Protein AF-A0A314XYB4-F1 (afdb_monomer_lite)

pLDDT: mean 90.48, std 10.71, range [55.0, 98.12]

Sequence (90 aa):
MGFCLCLLAVLIGGLWIYWGLKRRRFMKLKEKFFRQNGGLLLQQQLSDHKGSIEMIKIFTAEELKRATKNYDESMVLGQGSFGTVYEELC

Secondary structure (DSSP, 8-state):
-HHHHHHHHHHHHHHHHHHHHHHHHHHHHHHHHHHHTTHHHHHHHHHHTTT-GGG-----HHHHHHHTTTT-GGGEEEEETTEEEEPPP-

InterPro domains:
  IPR011009 Protein kinase-like domain superfamily [SSF56112] (49-87)
  IPR045274 Receptor-like kinase WAK-like [PTHR27005] (11-87)

Foldseek 3Di:
DVVVVVVVCVVVVVVVVVVVVVVVVVVVVVVVVCVVVCVVVVVVVCVVPVDCPPPDDDDDPVQV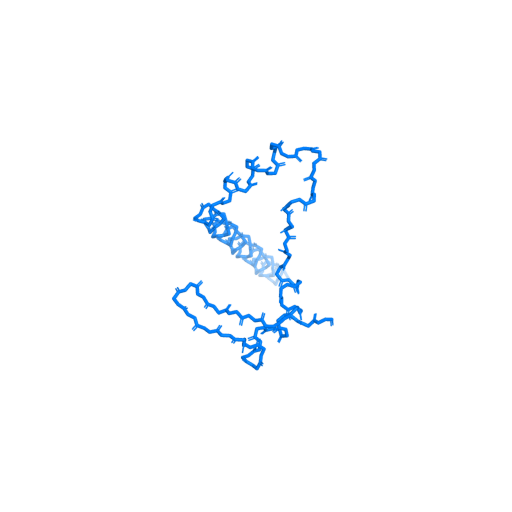CQQQVNVDPVQFPDADPVGTDGHGDD

Radius of gyration: 21.55 Å; chains: 1; bounding box: 49×34×56 Å

Organism: NCBI:txid2094558

Structure (mmCIF, N/CA/C/O backbone):
data_AF-A0A314XYB4-F1
#
_entry.id   AF-A0A314XYB4-F1
#
loop_
_atom_site.group_PDB
_atom_site.id
_atom_site.type_symbol
_atom_site.label_atom_id
_atom_site.label_alt_id
_atom_site.label_comp_id
_atom_site.label_asym_id
_atom_site.label_entity_id
_atom_site.label_seq_id
_atom_site.pdbx_PDB_ins_code
_atom_site.Cartn_x
_atom_site.Cartn_y
_atom_site.Cartn_z
_atom_site.occupancy
_atom_site.B_iso_or_equiv
_atom_site.auth_seq_id
_atom_site.auth_comp_id
_atom_site.auth_asym_id
_atom_site.auth_atom_id
_atom_site.pdbx_PDB_model_num
ATOM 1 N N . MET A 1 1 ? 28.033 -16.369 -32.276 1.00 74.19 1 MET A N 1
ATOM 2 C CA . MET A 1 1 ? 28.462 -16.001 -30.906 1.00 74.19 1 MET A CA 1
ATOM 3 C C . MET A 1 1 ? 28.034 -14.577 -30.529 1.00 74.19 1 MET A C 1
ATOM 5 O O . MET A 1 1 ? 27.236 -14.452 -29.612 1.00 74.19 1 MET A O 1
ATOM 9 N N . GLY A 1 2 ? 28.442 -13.520 -31.249 1.00 82.38 2 GLY A N 1
ATOM 10 C CA . GLY A 1 2 ? 28.106 -12.122 -30.889 1.00 82.38 2 GLY A CA 1
ATOM 11 C C . GLY A 1 2 ? 26.610 -11.764 -30.866 1.00 82.38 2 GLY A C 1
ATOM 12 O O . GLY A 1 2 ? 26.156 -11.098 -29.943 1.00 82.38 2 GLY A O 1
ATOM 13 N N . PHE A 1 3 ? 25.816 -12.276 -31.813 1.00 88.69 3 PHE A N 1
ATOM 14 C CA . PHE A 1 3 ? 24.374 -11.995 -31.879 1.00 88.69 3 PHE A CA 1
ATOM 15 C C . PHE A 1 3 ? 23.597 -12.487 -30.643 1.00 88.69 3 PHE A C 1
ATOM 17 O O . PHE A 1 3 ? 22.737 -11.772 -30.136 1.00 88.69 3 PHE A O 1
ATOM 24 N N . CYS A 1 4 ? 23.950 -13.658 -30.096 1.00 91.31 4 CYS A N 1
ATOM 25 C CA . CYS A 1 4 ? 23.342 -14.155 -28.857 1.00 91.31 4 CYS A CA 1
ATOM 26 C C . CYS A 1 4 ? 23.627 -13.237 -27.667 1.00 91.31 4 CYS A C 1
ATOM 28 O O . CYS A 1 4 ? 22.730 -12.986 -26.872 1.00 91.31 4 CYS A O 1
ATOM 30 N N . LEU A 1 5 ? 24.849 -12.710 -27.551 1.00 93.19 5 LEU A N 1
ATOM 31 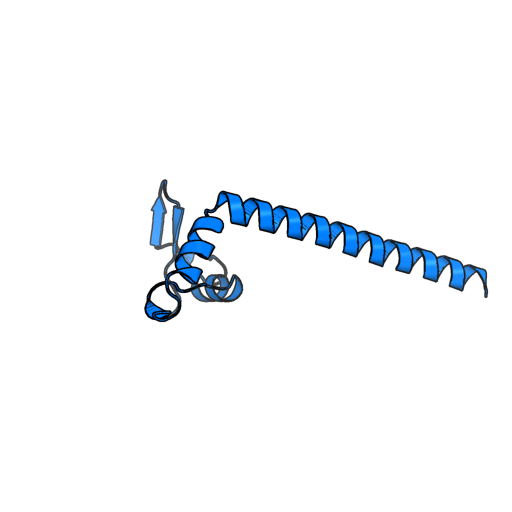C CA . LEU A 1 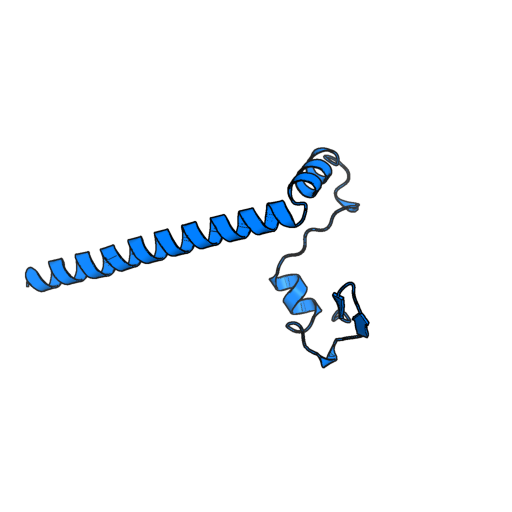5 ? 25.205 -11.796 -26.464 1.00 93.19 5 LEU A CA 1
ATOM 32 C C . LEU A 1 5 ? 24.433 -10.477 -26.570 1.00 93.19 5 LEU A C 1
ATOM 34 O O . LEU A 1 5 ? 23.945 -9.975 -25.560 1.00 93.19 5 LEU A O 1
ATOM 38 N N . CYS A 1 6 ? 24.250 -9.955 -27.786 1.00 92.62 6 CYS A N 1
ATOM 39 C CA . CYS A 1 6 ? 23.429 -8.769 -28.021 1.00 92.62 6 CYS A CA 1
ATOM 40 C C . CYS A 1 6 ? 21.955 -9.010 -27.664 1.00 92.62 6 CYS A C 1
ATOM 42 O O . CYS A 1 6 ? 21.358 -8.192 -26.966 1.00 92.62 6 CYS A O 1
ATOM 44 N N . LEU A 1 7 ? 21.376 -10.139 -28.085 1.00 94.81 7 LEU A N 1
ATOM 45 C CA . LEU A 1 7 ? 19.998 -10.493 -27.735 1.00 94.81 7 LEU A CA 1
ATOM 46 C C . LEU A 1 7 ? 19.815 -10.654 -26.223 1.00 94.81 7 LEU A C 1
ATOM 48 O O . LEU A 1 7 ? 18.856 -10.125 -25.665 1.00 94.81 7 LEU A O 1
ATOM 52 N N . LEU A 1 8 ? 20.751 -11.328 -25.549 1.00 95.38 8 LEU A N 1
ATOM 53 C CA . LEU A 1 8 ? 20.737 -11.466 -24.094 1.00 95.38 8 LEU A CA 1
ATOM 54 C C . LEU A 1 8 ? 20.816 -10.096 -23.414 1.00 95.38 8 LEU A C 1
ATOM 56 O O . LEU A 1 8 ? 19.997 -9.805 -22.549 1.00 95.38 8 LEU A O 1
ATOM 60 N N . ALA A 1 9 ? 21.727 -9.218 -23.838 1.00 95.56 9 ALA A N 1
ATOM 61 C CA . ALA A 1 9 ? 21.845 -7.877 -23.270 1.00 95.56 9 ALA A CA 1
ATOM 62 C C . ALA A 1 9 ? 20.549 -7.060 -23.416 1.00 95.56 9 ALA A C 1
ATOM 64 O O . ALA A 1 9 ? 20.131 -6.404 -22.462 1.00 95.56 9 ALA A O 1
ATOM 65 N N . VAL A 1 10 ? 19.876 -7.137 -24.570 1.00 96.69 10 VAL A N 1
ATOM 66 C CA . VAL A 1 10 ? 18.590 -6.457 -24.806 1.00 96.69 10 VAL A CA 1
ATOM 67 C C . VAL A 1 10 ? 17.481 -7.034 -23.931 1.00 96.69 10 VAL A C 1
ATOM 69 O O . VAL A 1 10 ? 16.723 -6.269 -23.338 1.00 96.69 10 VAL A O 1
ATOM 72 N N . LEU A 1 11 ? 17.387 -8.362 -23.814 1.00 96.69 11 LEU A N 1
ATOM 73 C CA . LEU A 1 11 ? 16.370 -9.012 -22.984 1.00 96.69 11 LEU A CA 1
ATOM 74 C C . LEU A 1 11 ? 16.521 -8.620 -21.522 1.00 96.69 11 LEU A C 1
ATOM 76 O O . LEU A 1 11 ? 15.549 -8.201 -20.892 1.00 96.69 11 LEU A O 1
ATOM 80 N N . ILE A 1 12 ? 17.740 -8.714 -20.991 1.00 97.00 12 ILE A N 1
ATOM 81 C CA . ILE A 1 12 ? 17.952 -8.371 -19.595 1.00 97.00 12 ILE A CA 1
ATOM 82 C C . ILE A 1 12 ? 17.753 -6.854 -19.404 1.00 97.00 12 ILE A C 1
ATOM 84 O O . ILE A 1 12 ? 17.042 -6.448 -18.484 1.00 97.00 12 ILE A O 1
ATOM 88 N N . GLY A 1 13 ? 18.237 -6.031 -20.349 1.00 97.69 13 GLY A N 1
ATOM 89 C CA . GLY A 1 13 ? 17.940 -4.597 -20.494 1.00 97.69 13 GLY A CA 1
ATOM 90 C C . GLY A 1 13 ? 16.461 -4.270 -20.300 1.00 97.69 13 GLY A C 1
ATOM 91 O O . GLY A 1 13 ? 16.076 -3.505 -19.411 1.00 97.69 13 GLY A O 1
ATOM 92 N N . GLY A 1 14 ? 15.624 -4.907 -21.115 1.00 97.69 14 GLY A N 1
ATOM 93 C CA . GLY A 1 14 ? 14.174 -4.770 -21.084 1.00 97.69 14 GLY A CA 1
ATOM 94 C C . GLY A 1 14 ? 13.561 -5.216 -19.758 1.00 97.69 14 GLY A C 1
ATOM 95 O O . GLY A 1 14 ? 12.693 -4.517 -19.234 1.00 97.69 14 GLY A O 1
ATOM 96 N N . LEU A 1 15 ? 14.033 -6.322 -19.172 1.00 97.50 15 LEU A N 1
ATOM 97 C CA . LEU A 1 15 ? 13.563 -6.811 -17.870 1.00 97.50 15 LEU A CA 1
ATOM 98 C C . LEU A 1 15 ? 13.865 -5.820 -16.739 1.00 97.50 15 LEU A C 1
ATOM 100 O O . LEU A 1 15 ? 12.970 -5.518 -15.945 1.00 97.50 15 LEU A O 1
ATOM 104 N N . TRP A 1 16 ? 15.077 -5.259 -16.681 1.00 97.81 16 TRP A N 1
ATOM 105 C CA . TRP A 1 16 ? 15.430 -4.248 -15.677 1.00 97.81 16 TRP A CA 1
ATOM 106 C C . TRP A 1 16 ? 14.600 -2.974 -15.834 1.00 97.81 16 TRP A C 1
ATOM 108 O O . TRP A 1 16 ? 14.102 -2.442 -14.838 1.00 97.81 16 TRP A O 1
ATOM 118 N N . ILE A 1 17 ? 14.400 -2.501 -17.069 1.00 97.69 17 ILE A N 1
ATOM 119 C CA . ILE A 1 17 ? 13.555 -1.330 -17.350 1.00 97.69 17 ILE A CA 1
ATOM 120 C C . ILE A 1 17 ? 12.110 -1.613 -16.930 1.00 97.69 17 ILE A C 1
ATOM 122 O O . ILE A 1 17 ? 11.506 -0.808 -16.216 1.00 97.69 17 ILE A O 1
ATOM 126 N N . TYR A 1 18 ? 11.561 -2.767 -17.314 1.00 97.75 18 TYR A N 1
ATOM 127 C CA . TYR A 1 18 ? 10.211 -3.186 -16.947 1.00 97.75 18 TYR A CA 1
ATOM 128 C C . TYR A 1 18 ? 10.028 -3.243 -15.426 1.00 97.75 18 TYR A C 1
ATOM 130 O O . TYR A 1 18 ? 9.090 -2.642 -14.892 1.00 97.75 18 TYR A O 1
ATOM 138 N N . TRP A 1 19 ? 10.940 -3.899 -14.703 1.00 98.00 19 TRP A N 1
ATOM 139 C CA . TRP A 1 19 ? 10.908 -3.949 -13.240 1.00 98.00 19 TRP A CA 1
ATOM 140 C C . TRP A 1 19 ? 11.054 -2.568 -12.607 1.00 98.00 19 TRP A C 1
ATOM 142 O O . TRP A 1 19 ? 10.320 -2.252 -11.668 1.00 98.00 19 TRP A O 1
ATOM 152 N N . GLY A 1 20 ? 11.925 -1.712 -13.142 1.00 98.06 20 GLY A N 1
ATOM 153 C CA . GLY A 1 20 ? 12.074 -0.329 -12.695 1.00 98.06 20 GLY A CA 1
ATOM 154 C C . GLY A 1 20 ? 10.777 0.472 -12.841 1.00 98.06 20 GLY A C 1
ATOM 155 O O . GLY A 1 20 ? 10.336 1.123 -11.890 1.00 98.06 20 GLY A O 1
ATOM 156 N N . LEU A 1 21 ? 10.115 0.384 -13.997 1.00 98.00 21 LEU A N 1
ATOM 157 C CA . LEU A 1 21 ? 8.828 1.038 -14.250 1.00 98.00 21 LEU A CA 1
ATOM 158 C C . LEU A 1 21 ? 7.722 0.487 -13.345 1.00 98.00 21 LEU A C 1
ATOM 160 O O . LEU A 1 21 ? 6.963 1.266 -12.762 1.00 98.00 21 LEU A O 1
ATOM 164 N N . LYS A 1 22 ? 7.653 -0.838 -13.177 1.00 97.56 22 LYS A N 1
ATOM 165 C CA . LYS A 1 22 ? 6.695 -1.498 -12.280 1.00 97.56 22 LYS A CA 1
ATOM 166 C C . LYS A 1 22 ? 6.883 -1.033 -10.836 1.00 97.56 22 LYS A C 1
ATOM 168 O O . LYS A 1 22 ? 5.908 -0.645 -10.194 1.00 97.56 22 LYS A O 1
ATOM 173 N N . ARG A 1 23 ? 8.127 -0.972 -10.351 1.00 97.44 23 ARG A N 1
ATOM 174 C CA . ARG A 1 23 ? 8.460 -0.476 -9.006 1.00 97.44 23 ARG A CA 1
ATOM 175 C C . ARG A 1 23 ? 8.075 0.992 -8.832 1.00 97.44 23 ARG A C 1
ATOM 177 O O . ARG A 1 23 ? 7.467 1.338 -7.826 1.00 97.44 23 ARG A O 1
ATOM 184 N N . ARG A 1 24 ? 8.352 1.851 -9.821 1.00 97.88 24 ARG A N 1
ATOM 185 C CA . ARG A 1 24 ? 7.946 3.270 -9.787 1.00 97.88 24 ARG A CA 1
ATOM 186 C C . ARG A 1 24 ? 6.429 3.431 -9.710 1.00 97.88 24 ARG A C 1
ATOM 188 O O . ARG A 1 24 ? 5.948 4.232 -8.914 1.00 97.88 24 ARG A O 1
ATOM 195 N N . ARG A 1 25 ? 5.671 2.671 -10.507 1.00 97.94 25 ARG A N 1
ATOM 196 C CA . ARG A 1 25 ? 4.197 2.677 -10.459 1.00 97.94 25 ARG A CA 1
ATOM 197 C C . ARG A 1 25 ? 3.679 2.221 -9.096 1.00 97.94 25 ARG A C 1
ATOM 199 O O . ARG A 1 25 ? 2.804 2.875 -8.541 1.00 97.94 25 ARG A O 1
ATOM 206 N N . PHE A 1 26 ? 4.260 1.157 -8.543 1.00 97.75 26 PHE A N 1
ATOM 207 C CA . PHE A 1 26 ? 3.902 0.656 -7.219 1.00 97.75 26 PHE A CA 1
ATOM 208 C C . PHE A 1 26 ? 4.145 1.696 -6.119 1.00 97.75 26 PHE A C 1
ATOM 210 O O . PHE A 1 26 ? 3.245 1.965 -5.330 1.00 97.75 26 PHE A O 1
ATOM 217 N N . MET A 1 27 ? 5.315 2.342 -6.099 1.00 97.50 27 MET A N 1
ATOM 218 C CA . MET A 1 27 ? 5.625 3.366 -5.094 1.00 97.50 27 MET A CA 1
ATOM 219 C C . MET A 1 27 ? 4.689 4.574 -5.192 1.00 97.50 27 MET A C 1
ATOM 221 O O . MET A 1 27 ? 4.205 5.039 -4.166 1.00 97.50 27 MET A O 1
ATOM 225 N N . LYS A 1 28 ? 4.353 5.025 -6.410 1.00 98.12 28 LYS A N 1
ATOM 226 C CA . LYS A 1 28 ? 3.363 6.097 -6.615 1.00 98.12 28 LYS A CA 1
ATOM 227 C C . LYS A 1 28 ? 1.980 5.721 -6.085 1.00 98.12 28 LYS A C 1
ATOM 229 O O . LYS A 1 28 ? 1.302 6.554 -5.492 1.00 98.12 28 LYS A O 1
ATOM 234 N N . LEU A 1 29 ? 1.553 4.477 -6.298 1.00 97.81 29 LEU A N 1
ATOM 235 C CA . LEU A 1 29 ? 0.268 3.997 -5.796 1.00 97.81 29 LEU A CA 1
ATOM 236 C C . LEU A 1 29 ? 0.270 3.893 -4.266 1.00 97.81 29 LEU A C 1
ATOM 238 O O . LEU A 1 29 ? -0.679 4.337 -3.624 1.00 97.81 29 LEU A O 1
ATOM 242 N N . LYS A 1 30 ? 1.359 3.378 -3.686 1.00 95.94 30 LYS A N 1
ATOM 243 C CA . LYS A 1 30 ? 1.558 3.317 -2.234 1.00 95.94 30 LYS A CA 1
ATOM 244 C C . LYS A 1 30 ? 1.504 4.710 -1.606 1.00 95.94 30 LYS A C 1
ATOM 246 O O . LYS A 1 30 ? 0.801 4.898 -0.622 1.00 95.94 30 LYS A O 1
ATOM 251 N N . GLU A 1 31 ? 2.193 5.687 -2.190 1.00 96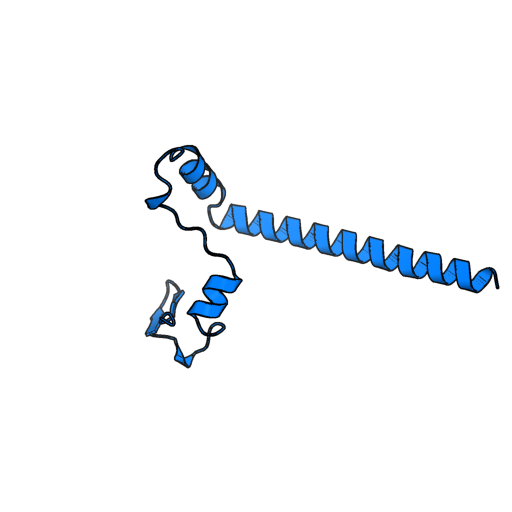.75 31 GLU A N 1
ATOM 252 C CA . GLU A 1 31 ? 2.178 7.078 -1.723 1.00 96.75 31 GLU A CA 1
ATOM 253 C C . GLU A 1 31 ? 0.786 7.712 -1.846 1.00 96.75 31 GLU A C 1
ATOM 255 O O . GLU A 1 31 ? 0.325 8.381 -0.921 1.00 96.75 31 GLU A O 1
ATOM 260 N N . LYS A 1 32 ? 0.076 7.456 -2.953 1.00 97.75 32 LYS A N 1
ATOM 261 C CA . LYS A 1 32 ? -1.305 7.917 -3.143 1.00 97.75 32 LYS A CA 1
ATOM 262 C C . LYS A 1 32 ? -2.218 7.405 -2.028 1.00 97.75 32 LYS A C 1
ATOM 264 O O . LYS A 1 32 ? -2.912 8.213 -1.416 1.00 97.75 32 LYS A O 1
ATOM 269 N N . PHE A 1 33 ? -2.197 6.102 -1.745 1.00 96.88 33 PHE A N 1
ATOM 270 C CA . PHE A 1 33 ? -3.006 5.527 -0.668 1.00 96.88 33 PHE A CA 1
ATOM 271 C C . PHE A 1 33 ? -2.561 6.009 0.710 1.00 96.88 33 PHE A C 1
ATOM 273 O O . PHE A 1 33 ? -3.409 6.322 1.535 1.00 96.88 33 PHE A O 1
ATOM 280 N N . PHE A 1 34 ? -1.256 6.157 0.946 1.00 95.44 34 PHE A N 1
ATOM 281 C CA . PHE A 1 34 ? -0.749 6.726 2.194 1.00 95.44 34 PHE A CA 1
ATOM 282 C C . PHE A 1 34 ? -1.324 8.125 2.443 1.00 95.44 34 PHE A C 1
ATOM 284 O O . PHE A 1 34 ? -1.837 8.394 3.522 1.00 95.44 34 PHE A O 1
ATOM 291 N N . ARG A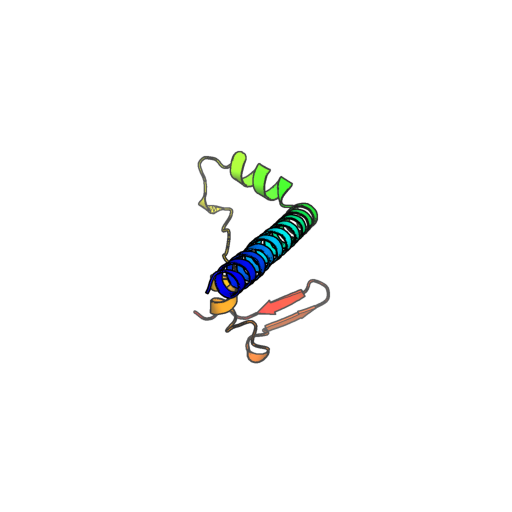 1 35 ? -1.325 9.000 1.429 1.00 95.94 35 ARG A N 1
ATOM 292 C CA . ARG A 1 35 ? -1.913 10.344 1.538 1.00 95.94 35 ARG A CA 1
ATOM 293 C C . ARG A 1 35 ? -3.432 10.318 1.711 1.00 95.94 35 ARG A C 1
ATOM 295 O O . ARG A 1 35 ? -3.944 11.079 2.524 1.00 95.94 35 ARG A O 1
ATOM 302 N N . GLN A 1 36 ? -4.142 9.463 0.971 1.00 96.50 36 GLN A N 1
ATOM 303 C CA . GLN A 1 36 ? -5.604 9.336 1.069 1.00 96.50 36 GLN A CA 1
ATOM 304 C C . GLN A 1 36 ? -6.060 8.789 2.428 1.00 96.50 36 GLN A C 1
ATOM 306 O O . GLN A 1 36 ? -7.086 9.223 2.937 1.00 96.50 36 GLN A O 1
ATOM 311 N N . ASN A 1 37 ? -5.270 7.907 3.042 1.00 94.62 37 ASN A N 1
ATOM 312 C CA . ASN A 1 37 ? -5.573 7.279 4.329 1.00 94.62 37 ASN A CA 1
ATOM 313 C C . ASN A 1 37 ? -5.084 8.102 5.537 1.00 94.62 37 ASN A C 1
ATOM 315 O O . ASN A 1 37 ? -4.904 7.556 6.620 1.00 94.62 37 ASN A O 1
ATOM 319 N N . GLY A 1 38 ? -4.816 9.402 5.367 1.00 94.62 38 GLY A N 1
ATOM 320 C CA . GLY A 1 38 ? -4.404 10.275 6.473 1.00 94.62 38 GLY A CA 1
ATOM 321 C C . GLY A 1 38 ? -2.931 10.155 6.881 1.00 94.62 38 GLY A C 1
ATOM 322 O O . GLY A 1 38 ? -2.561 10.557 7.979 1.00 94.62 38 GLY A O 1
ATOM 323 N N . GLY A 1 39 ? -2.054 9.655 6.008 1.00 93.44 39 GLY A N 1
ATOM 324 C CA . GLY A 1 39 ? -0.633 9.448 6.310 1.00 93.44 39 GLY A CA 1
ATOM 325 C C . GLY A 1 39 ? 0.137 10.708 6.732 1.00 93.44 39 GLY A C 1
ATOM 326 O O . GLY A 1 39 ? 1.105 10.601 7.478 1.00 93.44 39 GLY A O 1
ATOM 327 N N . LEU A 1 40 ? -0.305 11.906 6.325 1.00 93.31 40 LEU A N 1
ATOM 328 C CA . LEU A 1 40 ? 0.268 13.169 6.816 1.00 93.31 40 LEU A CA 1
ATOM 329 C C . LEU A 1 40 ? -0.047 13.404 8.301 1.00 93.31 40 LEU A C 1
ATOM 331 O O . LEU A 1 40 ? 0.846 13.786 9.050 1.00 93.31 40 LEU A O 1
ATOM 335 N N . LEU A 1 41 ? -1.282 13.117 8.730 1.00 91.31 41 LEU A N 1
ATOM 336 C CA . LEU A 1 41 ? -1.675 13.182 10.139 1.00 91.31 41 LEU A CA 1
ATOM 337 C C . LEU A 1 41 ? -0.878 12.162 10.957 1.00 91.31 41 LEU A C 1
ATOM 339 O O . LEU A 1 41 ? -0.355 12.498 12.013 1.00 91.31 41 LEU A O 1
ATOM 343 N N . LEU A 1 42 ? -0.704 10.945 10.428 1.00 88.69 42 LEU A N 1
ATOM 344 C CA . LEU A 1 42 ? 0.157 9.930 11.039 1.00 88.69 42 LEU A CA 1
ATOM 345 C C . LEU A 1 42 ? 1.600 10.438 11.209 1.00 88.69 42 LEU A C 1
ATOM 347 O O . LEU A 1 42 ? 2.182 10.274 12.277 1.00 88.69 42 LEU A O 1
ATOM 351 N N . GLN A 1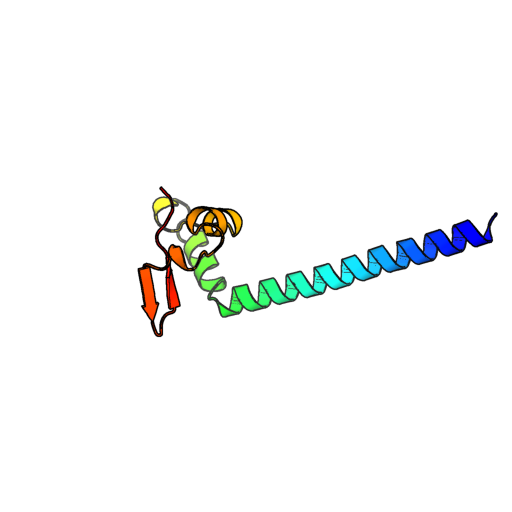 43 ? 2.180 11.082 10.189 1.00 89.06 43 GLN A N 1
ATOM 352 C CA . GLN A 1 43 ? 3.527 11.662 10.279 1.00 89.06 43 GLN A CA 1
ATOM 353 C C . GLN A 1 43 ? 3.618 12.794 11.306 1.00 89.06 43 GLN A C 1
ATOM 355 O O . GLN A 1 43 ? 4.623 12.876 12.012 1.00 89.06 43 GLN A O 1
ATOM 360 N N . GLN A 1 44 ? 2.593 13.646 11.399 1.00 87.88 44 GLN A N 1
ATOM 361 C CA . GLN A 1 44 ? 2.513 14.696 12.417 1.00 87.88 44 GLN A CA 1
ATOM 362 C C . GLN A 1 44 ? 2.486 14.088 13.814 1.00 87.88 44 GLN A C 1
ATOM 364 O O . GLN A 1 44 ? 3.349 14.406 14.624 1.00 87.88 44 GLN A O 1
ATOM 369 N N . GLN A 1 45 ? 1.594 13.125 14.060 1.00 85.81 45 GLN A N 1
ATOM 370 C CA . GLN A 1 45 ? 1.512 12.479 15.366 1.00 85.81 45 GLN A CA 1
ATOM 371 C C . GLN A 1 45 ? 2.822 11.782 15.749 1.00 85.81 45 GLN A C 1
ATOM 373 O O . GLN A 1 45 ? 3.277 11.933 16.875 1.00 85.81 45 GLN A O 1
ATOM 378 N N . LEU A 1 46 ? 3.487 11.097 14.813 1.00 84.62 46 LEU A N 1
ATOM 379 C CA . LEU A 1 46 ? 4.801 10.488 15.063 1.00 84.62 46 LEU A CA 1
ATOM 380 C C . LEU A 1 46 ? 5.899 11.521 15.364 1.00 84.62 46 LEU A C 1
ATOM 382 O O . LEU A 1 46 ? 6.832 11.226 16.108 1.00 84.62 46 LEU A O 1
ATOM 386 N N . SER A 1 47 ? 5.808 12.718 14.781 1.00 82.69 47 SER A N 1
ATOM 387 C CA . SER A 1 47 ? 6.790 13.794 14.967 1.00 82.69 47 SER A CA 1
ATOM 388 C C . SER A 1 47 ? 6.587 14.543 16.286 1.00 82.69 47 SER A C 1
ATOM 390 O O . SER A 1 47 ? 7.568 14.861 16.962 1.00 82.69 47 SER A O 1
ATOM 392 N N . ASP A 1 48 ? 5.329 14.782 16.660 1.00 79.00 48 ASP A N 1
ATOM 393 C CA . ASP A 1 48 ? 4.934 15.484 17.885 1.00 79.00 48 ASP A CA 1
ATOM 394 C C . ASP A 1 48 ? 5.195 14.629 19.134 1.00 79.00 48 ASP A C 1
ATOM 396 O O . ASP A 1 48 ? 5.538 15.148 20.195 1.00 79.00 48 ASP A O 1
ATOM 400 N N . HIS A 1 49 ? 5.104 13.302 19.010 1.00 67.38 49 HIS A N 1
ATOM 401 C CA . HIS A 1 49 ? 5.236 12.356 20.120 1.00 67.38 49 HIS A CA 1
ATOM 402 C C . HIS A 1 49 ? 6.652 11.788 20.308 1.00 67.38 49 HIS A C 1
ATOM 404 O O . HIS A 1 49 ? 6.815 10.651 20.751 1.00 67.38 49 HIS A O 1
ATOM 410 N N . LYS A 1 50 ? 7.691 12.593 20.036 1.00 59.19 50 LYS A N 1
ATOM 411 C CA . LYS A 1 50 ? 9.132 12.243 20.064 1.00 59.19 50 LYS A CA 1
ATOM 412 C C . LYS A 1 50 ? 9.671 11.573 21.354 1.00 59.19 50 LYS A C 1
ATOM 414 O O . LYS A 1 50 ? 10.862 11.281 21.409 1.00 59.19 50 LYS A O 1
ATOM 419 N N . GLY A 1 51 ? 8.835 11.327 22.369 1.00 55.19 51 GLY A N 1
ATOM 420 C CA . GLY A 1 51 ? 9.182 10.662 23.630 1.00 55.19 51 GLY A CA 1
ATOM 421 C C . GLY A 1 51 ? 8.150 9.683 24.224 1.00 55.19 51 GLY A C 1
ATOM 422 O O . GLY A 1 51 ? 8.454 9.102 25.256 1.00 55.19 51 GLY A O 1
ATOM 423 N N . SER A 1 52 ? 6.974 9.450 23.620 1.00 56.56 52 SER A N 1
ATOM 424 C CA . SER A 1 52 ? 6.002 8.451 24.123 1.00 56.56 52 SER A CA 1
ATOM 425 C C . SER A 1 52 ? 5.488 7.561 22.980 1.00 56.56 52 SER A C 1
ATOM 427 O O . SER A 1 52 ? 4.397 7.692 22.435 1.00 56.56 52 SER A O 1
ATOM 429 N N . ILE A 1 53 ? 6.340 6.628 22.563 1.00 55.00 53 ILE A N 1
ATOM 430 C CA . ILE A 1 53 ? 6.041 5.635 21.516 1.00 55.00 53 ILE A CA 1
ATOM 431 C C . ILE A 1 53 ? 4.890 4.686 21.931 1.00 55.00 53 ILE A C 1
ATOM 433 O O . ILE A 1 53 ? 4.380 3.937 21.104 1.00 55.00 53 ILE A O 1
ATOM 437 N N . GLU A 1 54 ? 4.412 4.744 23.179 1.00 58.06 54 GLU A N 1
ATOM 438 C CA . GLU A 1 54 ? 3.359 3.859 23.690 1.00 58.06 54 GLU A CA 1
ATOM 439 C C . GLU A 1 54 ? 1.983 4.045 23.027 1.00 58.06 54 GLU A C 1
ATOM 441 O O . GLU A 1 54 ? 1.173 3.124 23.079 1.00 58.06 54 GLU A O 1
ATOM 446 N N . MET A 1 55 ? 1.702 5.175 22.362 1.00 68.94 55 MET A N 1
ATOM 447 C CA . MET A 1 55 ? 0.343 5.456 21.868 1.00 68.94 55 MET A CA 1
ATOM 448 C C . MET A 1 55 ? 0.064 5.067 20.403 1.00 68.94 55 MET A C 1
ATOM 450 O O . MET A 1 55 ? -1.098 4.884 20.049 1.00 68.94 55 MET A O 1
ATOM 454 N N . ILE A 1 56 ? 1.078 4.921 19.534 1.00 76.19 56 ILE A N 1
ATOM 455 C CA . ILE A 1 56 ? 0.869 4.637 18.096 1.00 76.19 56 ILE A CA 1
ATOM 456 C C . ILE A 1 56 ? 1.675 3.413 17.668 1.00 76.19 56 ILE A C 1
ATOM 458 O O . ILE A 1 56 ? 2.874 3.489 17.404 1.00 76.19 56 ILE A O 1
ATOM 462 N N . LYS A 1 57 ? 0.987 2.277 17.533 1.00 83.75 57 LYS A N 1
ATOM 463 C CA . LYS A 1 57 ? 1.565 1.036 17.013 1.00 83.75 57 LYS A CA 1
ATOM 464 C C . LYS A 1 57 ? 1.374 0.950 15.498 1.00 83.75 57 LYS A C 1
ATOM 466 O O . LYS A 1 57 ? 0.248 0.911 15.006 1.00 83.75 57 LYS A O 1
ATOM 471 N N . ILE A 1 58 ? 2.480 0.905 14.754 1.00 87.50 58 ILE A N 1
ATOM 472 C CA . ILE A 1 58 ? 2.472 0.658 13.306 1.00 87.50 58 ILE A CA 1
ATOM 473 C C . ILE A 1 58 ? 2.617 -0.843 13.079 1.00 87.50 58 ILE A C 1
ATOM 475 O O . ILE A 1 58 ? 3.671 -1.406 13.360 1.00 87.50 58 ILE A O 1
ATOM 479 N N . PHE A 1 59 ? 1.573 -1.471 12.545 1.00 90.06 59 PHE A N 1
ATOM 480 C CA . PHE A 1 59 ? 1.600 -2.880 12.166 1.00 90.06 59 PHE A CA 1
ATOM 481 C C . PHE A 1 59 ? 2.081 -3.058 10.725 1.00 90.06 59 PHE A C 1
ATOM 483 O O . PHE A 1 59 ? 1.721 -2.301 9.818 1.00 90.06 59 PHE A O 1
ATOM 490 N N . THR A 1 60 ? 2.875 -4.095 10.505 1.00 93.12 60 THR A N 1
ATOM 491 C CA . THR A 1 60 ? 3.232 -4.596 9.178 1.00 93.12 60 THR A CA 1
ATOM 492 C C . THR A 1 60 ? 2.080 -5.397 8.571 1.00 93.12 60 THR A C 1
ATOM 494 O O . THR A 1 60 ? 1.195 -5.899 9.268 1.00 93.12 60 THR A O 1
ATOM 497 N N . ALA A 1 61 ? 2.086 -5.542 7.244 1.00 93.75 61 ALA A N 1
ATOM 498 C CA . ALA A 1 61 ? 1.088 -6.361 6.559 1.00 93.75 61 ALA A CA 1
ATOM 499 C C . ALA A 1 61 ? 1.188 -7.835 6.988 1.00 93.75 61 ALA A C 1
ATOM 501 O O . ALA A 1 61 ? 0.176 -8.519 7.109 1.00 93.75 61 ALA A O 1
ATOM 502 N N . GLU A 1 62 ? 2.402 -8.312 7.250 1.00 95.06 62 GLU A N 1
ATOM 503 C CA . GLU A 1 62 ? 2.695 -9.664 7.712 1.00 95.06 62 GLU A CA 1
ATOM 504 C C . GLU A 1 62 ? 2.153 -9.930 9.120 1.00 95.06 62 GLU A C 1
ATOM 506 O O . GLU A 1 62 ? 1.595 -11.002 9.351 1.00 95.06 62 GLU A O 1
ATOM 511 N N . GLU A 1 63 ? 2.255 -8.968 10.043 1.00 94.88 63 GLU A N 1
ATOM 512 C CA . GLU A 1 63 ? 1.657 -9.082 11.381 1.00 94.88 63 GLU A CA 1
ATOM 513 C C . GLU A 1 63 ? 0.134 -9.183 11.304 1.00 94.88 63 GLU A C 1
ATOM 515 O O . GLU A 1 63 ? -0.440 -10.103 11.883 1.00 94.88 63 GLU A O 1
ATOM 520 N N . LEU A 1 64 ? -0.516 -8.305 10.532 1.00 94.25 64 LEU A N 1
ATOM 521 C CA . LEU A 1 64 ? -1.969 -8.357 10.333 1.00 94.25 64 LEU A CA 1
ATOM 522 C C . LEU A 1 64 ? -2.397 -9.668 9.667 1.00 94.25 64 LEU A C 1
ATOM 524 O O . LEU A 1 64 ? -3.366 -10.298 10.085 1.00 94.25 64 LEU A O 1
ATOM 528 N N . LYS A 1 65 ? -1.647 -10.121 8.658 1.00 94.81 65 LYS A N 1
ATOM 529 C CA . LYS A 1 65 ? -1.882 -11.399 7.984 1.00 94.81 65 LYS A CA 1
ATOM 530 C C . LYS A 1 65 ? -1.744 -12.573 8.950 1.00 94.81 65 LYS A C 1
ATOM 532 O O . LYS A 1 65 ? -2.539 -13.500 8.882 1.00 94.81 65 LYS A O 1
ATOM 537 N N . ARG A 1 66 ? -0.755 -12.563 9.842 1.00 95.00 66 ARG A N 1
ATOM 538 C CA . ARG A 1 66 ? -0.581 -13.628 10.836 1.00 95.00 66 ARG A CA 1
ATOM 539 C C . ARG A 1 66 ? -1.708 -13.617 11.868 1.00 95.00 66 ARG A C 1
ATOM 541 O O . ARG A 1 66 ? -2.287 -14.670 12.109 1.00 95.00 66 ARG A O 1
ATOM 548 N N . ALA A 1 67 ? -2.035 -12.448 12.414 1.00 93.81 67 ALA A N 1
ATOM 549 C CA . ALA A 1 67 ? -3.077 -12.288 13.428 1.00 93.81 67 ALA A CA 1
ATOM 550 C C . ALA A 1 67 ? -4.459 -12.719 12.916 1.00 93.81 67 ALA A C 1
ATOM 552 O O . ALA A 1 67 ? -5.227 -13.315 13.654 1.00 93.81 67 ALA A O 1
ATOM 553 N N . THR A 1 68 ? -4.752 -12.490 11.635 1.00 94.94 68 THR A N 1
ATOM 554 C CA . THR A 1 68 ? -6.057 -12.803 11.022 1.00 94.94 68 THR A CA 1
ATOM 555 C C . THR A 1 68 ? -6.099 -14.149 10.294 1.00 94.94 68 THR A C 1
ATOM 557 O O . THR A 1 68 ? -7.021 -14.395 9.516 1.00 94.94 68 THR A O 1
ATOM 560 N N . LYS A 1 69 ? -5.079 -15.007 10.456 1.00 94.94 69 LYS A N 1
ATOM 561 C CA . LYS A 1 69 ? -4.942 -16.269 9.698 1.00 94.94 69 LYS A CA 1
ATOM 562 C C . LYS A 1 69 ? -5.079 -16.063 8.177 1.00 94.94 69 LYS A C 1
ATOM 564 O O . LYS A 1 69 ? -5.722 -16.829 7.471 1.00 94.94 69 LYS A O 1
ATOM 569 N N . ASN A 1 70 ? -4.439 -15.018 7.662 1.00 95.31 70 ASN A N 1
ATOM 570 C CA . ASN A 1 70 ? -4.538 -14.549 6.281 1.00 95.31 70 ASN A CA 1
ATOM 571 C C . ASN A 1 70 ? -5.960 -14.120 5.887 1.00 95.31 70 ASN A C 1
ATOM 573 O O . ASN A 1 70 ? -6.412 -14.442 4.790 1.00 95.31 70 ASN A O 1
ATOM 577 N N . TYR A 1 71 ? -6.609 -13.343 6.759 1.00 94.75 71 TYR A N 1
ATOM 578 C CA . TYR A 1 71 ? -7.973 -12.837 6.580 1.00 94.75 71 TYR A CA 1
ATOM 579 C C . TYR A 1 71 ? -8.990 -13.964 6.338 1.00 94.75 71 TYR A C 1
ATOM 581 O O . TYR A 1 71 ? -9.838 -13.861 5.456 1.00 94.75 71 TYR A O 1
ATOM 589 N N . ASP A 1 72 ? -8.864 -15.061 7.092 1.00 95.38 72 ASP A N 1
ATOM 590 C CA . ASP A 1 72 ? -9.786 -16.200 7.020 1.00 95.38 72 ASP A CA 1
ATOM 591 C C . ASP A 1 72 ? -11.184 -15.758 7.479 1.00 95.38 72 ASP A C 1
ATOM 593 O O . ASP A 1 72 ? -11.334 -15.157 8.544 1.00 95.38 72 ASP A O 1
ATOM 597 N N . GLU A 1 73 ? -12.212 -16.050 6.683 1.00 95.31 73 GLU A N 1
ATOM 598 C CA . GLU A 1 73 ? -13.596 -15.686 7.001 1.00 95.31 73 GLU A CA 1
ATOM 599 C C . GLU A 1 73 ? -14.085 -16.355 8.293 1.00 95.31 73 GLU A C 1
ATOM 601 O O . GLU A 1 73 ? -14.943 -15.803 8.980 1.00 95.31 73 GLU A O 1
ATOM 606 N N . SER A 1 74 ? -13.497 -17.492 8.688 1.00 94.56 74 SER A N 1
ATOM 607 C CA . SER A 1 74 ? -13.811 -18.137 9.968 1.00 94.56 74 SER A CA 1
ATOM 608 C C . SER A 1 74 ? -13.384 -17.308 11.179 1.00 94.56 74 SER A C 1
ATOM 610 O O . SER A 1 74 ? -13.852 -17.571 12.279 1.00 94.56 74 SER A O 1
ATOM 612 N N . MET A 1 75 ? -12.459 -16.361 10.996 1.00 94.00 75 MET A N 1
ATOM 613 C CA . MET A 1 75 ? -11.978 -15.461 12.046 1.00 94.00 75 MET A CA 1
ATOM 614 C C . MET A 1 75 ? -12.838 -14.191 12.132 1.00 94.00 75 MET A C 1
ATOM 616 O O . MET A 1 75 ? -12.529 -13.305 12.920 1.00 94.00 75 MET A O 1
ATOM 620 N N . VAL A 1 76 ? -13.884 -14.034 11.312 1.00 96.12 76 VAL A N 1
ATOM 621 C CA . VAL A 1 76 ? -14.732 -12.834 11.334 1.00 96.12 76 VAL A CA 1
ATOM 622 C C . VAL A 1 76 ? -15.644 -12.857 12.561 1.00 96.12 76 VAL A C 1
ATOM 624 O O . VAL A 1 76 ? -16.526 -13.701 12.681 1.00 96.12 76 VAL A O 1
ATOM 627 N N . LEU A 1 77 ? -15.478 -11.867 13.439 1.00 95.56 77 LEU A N 1
ATOM 628 C CA . LEU A 1 77 ? -16.367 -11.621 14.579 1.00 95.56 77 LEU A CA 1
ATOM 629 C C . LEU A 1 77 ? -17.621 -10.835 14.172 1.00 95.56 77 LEU A C 1
ATOM 631 O O . LEU A 1 77 ? -18.669 -10.960 14.801 1.00 95.56 77 LEU A O 1
ATOM 635 N N . GLY A 1 78 ? -17.525 -10.012 13.124 1.00 95.31 78 GLY A N 1
ATOM 636 C CA . GLY A 1 78 ? -18.658 -9.251 12.600 1.00 95.31 78 GLY A CA 1
ATOM 637 C C . GLY A 1 78 ? -18.311 -8.385 11.391 1.00 95.31 78 GLY A C 1
ATOM 638 O O . GLY A 1 78 ? -17.156 -8.019 11.176 1.00 95.31 78 GLY A O 1
ATOM 639 N N . GLN A 1 79 ? -19.325 -8.027 10.602 1.00 96.88 79 GLN A N 1
ATOM 640 C CA . GLN A 1 79 ? -19.192 -7.177 9.418 1.00 96.88 79 GLN A CA 1
ATOM 641 C C . GLN A 1 79 ? -20.250 -6.068 9.439 1.00 96.88 79 GLN A C 1
ATOM 643 O O . GLN A 1 79 ? -21.431 -6.330 9.658 1.00 96.88 79 GLN A O 1
ATOM 648 N N . GLY A 1 80 ? -19.831 -4.825 9.200 1.00 94.38 80 GLY A N 1
ATOM 649 C CA . GLY A 1 80 ? -20.711 -3.657 9.184 1.00 94.38 80 GLY A CA 1
ATOM 650 C C . GLY A 1 80 ? -20.273 -2.590 8.182 1.00 94.38 80 GLY A C 1
ATOM 651 O O . GLY A 1 80 ? -19.323 -2.773 7.423 1.00 94.38 80 GLY A O 1
ATOM 652 N N . SER A 1 81 ? -20.949 -1.438 8.193 1.00 95.25 81 SER A N 1
ATOM 653 C CA . SER A 1 81 ? -20.669 -0.320 7.274 1.00 95.25 81 SER A CA 1
ATOM 654 C C . SER A 1 81 ? -19.258 0.258 7.412 1.00 95.25 81 SER A C 1
ATOM 656 O O . SER A 1 81 ? -18.739 0.846 6.468 1.00 95.25 81 SER A O 1
ATOM 658 N N . PHE A 1 82 ? -18.646 0.096 8.585 1.00 92.00 82 PHE A N 1
ATOM 659 C CA . PHE A 1 82 ? -17.301 0.584 8.893 1.00 92.00 82 PHE A CA 1
ATOM 660 C C . PHE A 1 82 ? -16.198 -0.447 8.615 1.00 92.00 82 PHE A C 1
ATOM 662 O O . PHE A 1 82 ? -15.022 -0.117 8.741 1.00 92.00 82 PHE A O 1
ATOM 669 N N . GLY A 1 83 ? -16.556 -1.673 8.216 1.00 93.88 83 GLY A N 1
ATOM 670 C CA . GLY A 1 83 ? -15.607 -2.730 7.874 1.00 93.88 83 GLY A CA 1
ATOM 671 C C . GLY A 1 83 ? -15.905 -4.071 8.541 1.00 93.88 83 GLY A C 1
ATOM 672 O O . GLY A 1 83 ? -16.973 -4.286 9.116 1.00 93.88 83 GLY A O 1
ATOM 673 N N . THR A 1 84 ? -14.930 -4.971 8.439 1.00 95.75 84 THR A N 1
ATOM 674 C CA . THR A 1 84 ? -14.970 -6.324 9.002 1.00 95.75 84 THR A CA 1
ATOM 675 C C . THR A 1 84 ? -14.051 -6.401 10.213 1.00 95.75 84 THR A C 1
ATOM 677 O O . THR A 1 84 ? -12.900 -5.967 10.150 1.00 95.75 84 THR A O 1
ATOM 680 N N . VAL A 1 85 ? -14.557 -6.967 11.302 1.00 95.38 85 VAL A N 1
ATOM 681 C CA . VAL A 1 85 ? -13.818 -7.208 12.539 1.00 95.38 85 VAL A CA 1
ATOM 682 C C . VAL A 1 85 ? -13.378 -8.664 12.553 1.00 95.38 85 VAL A C 1
ATOM 684 O O . VAL A 1 85 ? -14.208 -9.559 12.404 1.00 95.38 85 VAL A O 1
ATOM 687 N N . TYR A 1 86 ? -12.079 -8.884 12.734 1.00 95.50 86 TYR A N 1
ATOM 688 C CA . TYR A 1 86 ? -11.481 -10.209 12.846 1.00 95.50 86 TYR A CA 1
ATOM 689 C C . TYR A 1 86 ? -11.066 -10.468 14.294 1.00 95.50 86 TYR A C 1
ATOM 691 O O . TYR A 1 86 ? -10.567 -9.563 14.963 1.00 95.50 86 TYR A O 1
ATOM 699 N N . GLU A 1 87 ? -11.252 -11.698 14.756 1.00 93.19 87 GLU A N 1
ATOM 700 C CA . GLU A 1 87 ? -10.591 -12.232 15.938 1.00 93.19 87 GLU A CA 1
ATOM 701 C C . GLU A 1 87 ? -9.093 -12.351 15.644 1.00 93.19 87 GLU A C 1
ATOM 703 O O . GLU A 1 87 ? -8.687 -12.741 14.543 1.00 93.19 87 GLU A O 1
ATOM 708 N N . GLU A 1 88 ? -8.262 -11.974 16.609 1.00 86.88 88 GLU A N 1
ATOM 709 C CA . GLU A 1 88 ? -6.819 -12.146 16.507 1.00 86.88 88 GLU A CA 1
ATOM 710 C C . GLU A 1 88 ? -6.408 -13.522 17.039 1.00 86.88 88 GLU A C 1
ATOM 712 O O . GLU A 1 88 ? -6.887 -13.968 18.081 1.00 86.88 88 GLU A O 1
ATOM 717 N N . LEU A 1 89 ? -5.499 -14.206 16.339 1.00 81.94 89 LEU A N 1
ATOM 718 C CA . LEU A 1 89 ? -4.795 -15.342 16.926 1.00 81.94 89 LEU A CA 1
ATOM 719 C C . LEU A 1 89 ? -3.938 -14.839 18.091 1.00 81.94 89 LEU A C 1
ATOM 721 O O . LEU A 1 89 ? -3.009 -14.056 17.870 1.00 81.94 89 LEU A O 1
ATOM 725 N N . CYS A 1 90 ? -4.239 -15.329 19.294 1.00 62.94 90 CYS A N 1
ATOM 726 C CA . CYS A 1 90 ? -3.329 -15.264 20.438 1.00 62.94 90 CYS A CA 1
ATOM 727 C C . CYS A 1 90 ? -1.990 -15.961 20.146 1.00 62.94 90 CYS A C 1
ATOM 729 O O . CYS A 1 90 ? -1.983 -17.002 19.444 1.00 62.94 90 CYS A O 1
#